Protein AF-A0A1D6IHP0-F1 (afdb_monomer)

Secondary structure (DSSP, 8-state):
-HHHHHHHHHHHHT-TTTTSTTTHHHHHHHHHHHHHHHHH-GGGS-HHHHHHHHHHHPPP-S-HHHHHHHHHHHHHHHHTT-HHHH-GGGTTHHHHHHHHHHHHHTTTSSS-HHHHHHHHHHHHHHHHHS-HHHHHHHHHTS-HHHHHHHHHHHT-

Solvent-accessible surface area (backbone atoms only — not comparable to full-atom values): 8558 Å² total; per-residue (Å²): 114,63,65,57,53,49,49,53,36,49,52,47,61,65,35,92,61,20,77,37,88,93,30,30,48,60,27,34,48,34,55,31,52,49,48,53,42,60,72,77,41,43,94,71,50,64,48,88,61,50,43,60,54,52,58,68,63,49,70,50,75,76,34,42,69,46,15,27,50,41,50,41,49,52,46,54,44,58,74,72,58,42,60,72,70,32,31,79,94,46,68,38,43,51,59,51,51,49,35,49,37,52,37,59,74,54,48,68,57,31,24,49,69,68,44,46,53,50,46,51,52,50,52,48,49,46,67,74,73,47,61,68,69,60,52,52,58,39,48,69,74,44,55,71,68,39,40,54,50,50,51,57,62,72,75,105

Organism: Zea mays (NCBI:txid4577)

Radius of gyration: 15.48 Å; Cα contacts (8 Å, |Δi|>4): 148; chains: 1; bounding box: 38×26×47 Å

pLDDT: mean 91.47, std 6.18, range [61.25, 98.38]

Mean predicted aligned error: 3.98 Å

InterPro domains:
  IPR011989 Armadillo-like helical [G3DSA:1.25.10.10] (1-155)
  IPR016024 Armadillo-type fold [SSF48371] (6-133)
  IPR040122 Importin beta family [PTHR10527] (4-128)

Sequence (156 aa):
MFSEALSKLNNVIRHPDARLPDNIMAYDNAVSALGKICQFHRDGIDAAQVVPAWLSCLPIKDDKVEAKVVHGQLCSMVERSDAEILGPHSQYLPKIVSIFAEVLCNGTELATDETRNRMVNVLRRFQQTLPPDFLASTFSNLQPQQQLLLQSILST

Foldseek 3Di:
DVVVLVVVLVCLLPPPCCCPPVNLLVNLVSLLVLLVCVPPVVVVDPLLPSLVVSLVSPDRADPLVSLQNSLLSLLVCVVVVPDSNCDVVNPCVLSNLQRLLVQVLVPPSRHHPVSNVSSLVSLLVCVVPPDPVVVVVSLVPHDPSSNVVSCVSNVD

Nearest PDB structures (foldseek):
  6xu2-assembly1_A  TM=8.572E-01  e=8.077E-07  Homo sapiens
  6xte-assembly1_A  TM=8.630E-01  e=3.591E-06  Homo sapiens
  9im6-assembly1_A  TM=8.425E-01  e=4.181E-05  Homo sapiens
  5ve8-assembly2_B  TM=6.716E-01  e=1.812E-01  Kluyveromyces lactis
  5ve8-assembly1_A  TM=6.263E-01  e=2.664E-01  Kluyveromyces lactis

Structure (mmCIF, N/CA/C/O backbone):
data_AF-A0A1D6IHP0-F1
#
_entry.id   AF-A0A1D6IHP0-F1
#
loop_
_atom_site.group_PDB
_atom_site.id
_atom_site.type_symbol
_atom_site.label_atom_id
_atom_site.label_alt_id
_atom_site.label_comp_id
_atom_site.label_asym_id
_atom_site.label_entity_id
_atom_site.label_seq_id
_atom_site.pdbx_PDB_ins_code
_atom_site.Cartn_x
_atom_site.Cartn_y
_atom_site.Cartn_z
_atom_site.occupancy
_atom_site.B_iso_or_equiv
_atom_site.auth_seq_id
_atom_site.auth_comp_id
_atom_site.auth_asym_id
_atom_site.auth_atom_id
_atom_site.pdbx_PDB_model_num
ATOM 1 N N . MET A 1 1 ? -4.702 -4.205 -25.718 1.00 61.25 1 MET A N 1
ATOM 2 C CA . MET A 1 1 ? -3.945 -3.023 -25.247 1.00 61.25 1 MET A CA 1
ATOM 3 C C . MET A 1 1 ? -3.679 -3.097 -23.737 1.00 61.25 1 MET A C 1
ATOM 5 O O . MET A 1 1 ? -2.516 -3.080 -23.368 1.00 61.25 1 MET A O 1
ATOM 9 N N . PHE A 1 2 ? -4.683 -3.302 -22.866 1.00 68.88 2 PHE A N 1
ATOM 10 C CA . PHE A 1 2 ? -4.453 -3.482 -21.412 1.00 68.88 2 PHE A CA 1
ATOM 11 C C . PHE A 1 2 ? -3.815 -4.823 -21.019 1.00 68.88 2 PHE A C 1
ATOM 13 O O . PHE A 1 2 ? -2.965 -4.861 -20.135 1.00 68.88 2 PHE A O 1
ATOM 20 N N . SER A 1 3 ? -4.160 -5.909 -21.715 1.00 73.88 3 SER A N 1
ATOM 21 C CA . SER A 1 3 ? -3.560 -7.235 -21.505 1.00 73.88 3 SER A CA 1
ATOM 22 C C . SER A 1 3 ? -2.042 -7.252 -21.725 1.00 73.88 3 SER A C 1
ATOM 24 O O . SER A 1 3 ? -1.315 -7.912 -20.988 1.00 73.88 3 SER A O 1
ATOM 26 N N . GLU A 1 4 ? -1.547 -6.487 -22.702 1.00 84.19 4 GLU A N 1
ATOM 27 C CA . GLU A 1 4 ? -0.114 -6.368 -22.978 1.00 84.19 4 GLU A CA 1
ATOM 28 C C . GLU A 1 4 ? 0.606 -5.560 -21.890 1.00 84.19 4 GLU A C 1
ATOM 30 O O . GLU A 1 4 ? 1.658 -5.980 -21.412 1.00 84.19 4 GLU A O 1
ATOM 35 N N . ALA A 1 5 ? 0.024 -4.437 -21.453 1.00 86.56 5 ALA A N 1
ATOM 36 C CA . ALA A 1 5 ? 0.569 -3.642 -20.354 1.00 86.56 5 ALA A CA 1
ATOM 37 C C . ALA A 1 5 ? 0.636 -4.458 -19.052 1.00 86.56 5 ALA A C 1
ATOM 39 O O . ALA A 1 5 ? 1.681 -4.497 -18.407 1.00 86.56 5 ALA A O 1
ATOM 40 N N . LEU A 1 6 ? -0.437 -5.182 -18.715 1.00 86.75 6 LEU A N 1
ATOM 41 C CA . LEU A 1 6 ? -0.463 -6.102 -17.577 1.00 86.75 6 LEU A CA 1
ATOM 42 C C . LEU A 1 6 ? 0.603 -7.190 -17.685 1.00 86.75 6 LEU A C 1
ATOM 44 O O . LEU A 1 6 ? 1.301 -7.453 -16.710 1.00 86.75 6 LEU A O 1
ATOM 48 N N . SER A 1 7 ? 0.751 -7.810 -18.858 1.00 89.31 7 SER A N 1
ATOM 49 C CA . SER A 1 7 ? 1.771 -8.836 -19.078 1.00 89.31 7 SER A CA 1
ATOM 50 C C . SER A 1 7 ? 3.178 -8.281 -18.849 1.00 89.31 7 SER A C 1
ATOM 52 O O . SER A 1 7 ? 3.962 -8.892 -18.124 1.00 89.31 7 SER A O 1
ATOM 54 N N . LYS A 1 8 ? 3.482 -7.092 -19.385 1.00 92.81 8 LYS A N 1
ATOM 55 C CA . LYS A 1 8 ? 4.784 -6.437 -19.194 1.00 92.81 8 LYS A CA 1
ATOM 56 C C . LYS A 1 8 ? 5.040 -6.077 -17.731 1.00 92.81 8 LYS A C 1
ATOM 58 O O . LYS A 1 8 ? 6.115 -6.381 -17.224 1.00 92.81 8 LYS A O 1
ATOM 63 N N . LEU A 1 9 ? 4.058 -5.497 -17.040 1.00 93.62 9 LEU A N 1
ATOM 64 C CA . LEU A 1 9 ? 4.175 -5.184 -15.612 1.00 93.62 9 LEU A CA 1
ATOM 65 C C . LEU A 1 9 ? 4.379 -6.450 -14.775 1.00 93.62 9 LEU A C 1
ATOM 67 O O . LEU A 1 9 ? 5.255 -6.490 -13.917 1.00 93.62 9 LEU A O 1
ATOM 71 N N . ASN A 1 10 ? 3.623 -7.510 -15.063 1.00 92.50 10 ASN A N 1
ATOM 72 C CA . ASN A 1 10 ? 3.751 -8.785 -14.367 1.00 92.50 10 ASN A CA 1
ATOM 73 C C . ASN A 1 10 ? 5.134 -9.420 -14.578 1.00 92.50 10 ASN A C 1
ATOM 75 O O . ASN A 1 10 ? 5.680 -9.995 -13.641 1.00 92.50 10 ASN A O 1
ATOM 79 N N . ASN A 1 11 ? 5.728 -9.277 -15.768 1.00 93.94 11 ASN A N 1
ATOM 80 C CA . ASN A 1 11 ? 7.090 -9.747 -16.030 1.00 93.94 11 ASN A CA 1
ATOM 81 C C . ASN A 1 11 ? 8.129 -9.001 -15.183 1.00 93.94 11 ASN A C 1
ATOM 83 O O . ASN A 1 11 ? 9.037 -9.639 -14.662 1.00 93.94 11 ASN A O 1
ATOM 87 N N . VAL A 1 12 ? 7.980 -7.682 -15.006 1.00 95.19 12 VAL A N 1
ATOM 88 C CA . VAL A 1 12 ? 8.868 -6.890 -14.134 1.00 95.19 12 VAL A CA 1
ATOM 89 C C . VAL A 1 12 ? 8.696 -7.305 -12.674 1.00 95.19 12 VAL A C 1
ATOM 91 O O . VAL A 1 12 ? 9.675 -7.611 -12.005 1.00 95.19 12 VAL A O 1
ATOM 94 N N . ILE A 1 13 ? 7.453 -7.384 -12.190 1.00 95.81 13 ILE A N 1
ATOM 95 C CA . ILE A 1 13 ? 7.139 -7.710 -10.788 1.00 95.81 13 ILE A CA 1
ATOM 96 C C . ILE A 1 13 ? 7.626 -9.114 -10.407 1.00 95.81 13 ILE A C 1
ATOM 98 O O . ILE A 1 13 ? 8.085 -9.327 -9.286 1.00 95.81 13 ILE A O 1
ATOM 102 N N . ARG A 1 14 ? 7.514 -10.079 -11.326 1.00 95.06 14 ARG A N 1
ATOM 103 C CA . ARG A 1 14 ? 7.892 -11.481 -11.099 1.00 95.06 14 ARG A CA 1
ATOM 104 C C . ARG A 1 14 ? 9.334 -11.801 -11.475 1.00 95.06 14 ARG A C 1
ATOM 106 O O . ARG A 1 14 ? 9.733 -12.956 -11.332 1.00 95.06 14 ARG A O 1
ATOM 113 N N . HIS A 1 15 ? 10.098 -10.831 -11.977 1.00 96.12 15 HIS A N 1
ATOM 114 C CA . HIS A 1 15 ? 11.493 -11.073 -12.317 1.00 96.12 15 HIS A CA 1
ATOM 115 C C . HIS A 1 15 ? 12.250 -11.516 -11.049 1.00 96.12 15 HIS A C 1
ATOM 117 O O . HIS A 1 15 ? 12.072 -10.891 -10.001 1.00 96.12 15 HIS A O 1
ATOM 123 N N . PRO A 1 16 ? 13.083 -12.574 -11.098 1.00 95.25 16 PRO A N 1
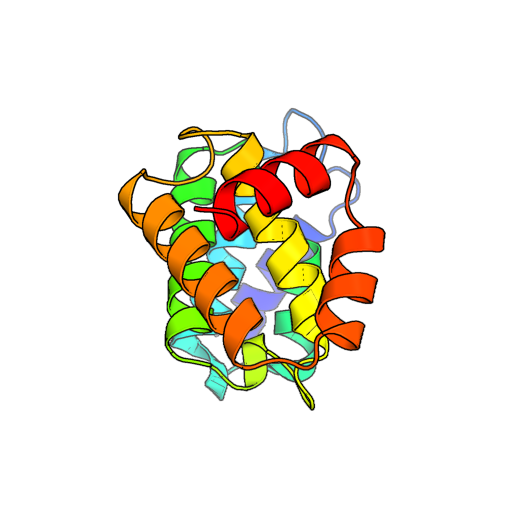ATOM 124 C CA . PRO A 1 16 ? 13.783 -13.080 -9.911 1.00 95.25 16 PRO A CA 1
ATOM 125 C C . PRO A 1 16 ? 14.625 -11.994 -9.229 1.00 95.25 16 PRO A C 1
ATOM 127 O O . PRO A 1 16 ? 14.664 -11.907 -8.004 1.00 95.25 16 PRO A O 1
ATOM 130 N N . ASP A 1 17 ? 15.200 -11.104 -10.036 1.00 96.81 17 ASP A N 1
ATOM 131 C CA . ASP A 1 17 ? 16.048 -10.008 -9.570 1.00 96.81 17 ASP A CA 1
ATOM 132 C C . ASP A 1 17 ? 15.284 -8.706 -9.294 1.00 96.81 17 ASP A C 1
ATOM 134 O O . ASP A 1 17 ? 15.909 -7.680 -9.031 1.00 96.81 17 ASP A O 1
ATOM 138 N N . ALA A 1 18 ? 13.946 -8.701 -9.368 1.00 95.19 18 ALA A N 1
ATOM 139 C CA . ALA A 1 18 ? 13.147 -7.475 -9.261 1.00 95.19 18 ALA A CA 1
ATOM 140 C C . ALA A 1 18 ? 13.367 -6.733 -7.935 1.00 95.19 18 ALA A C 1
ATOM 142 O O . ALA A 1 18 ? 13.247 -5.515 -7.874 1.00 95.19 18 ALA A O 1
ATOM 143 N N . ARG A 1 19 ? 13.706 -7.475 -6.875 1.00 93.25 19 ARG A N 1
ATOM 144 C CA . ARG A 1 19 ? 13.930 -6.937 -5.529 1.00 93.25 19 ARG A CA 1
ATOM 145 C C . ARG A 1 19 ? 15.403 -6.693 -5.189 1.00 93.25 19 ARG A C 1
ATOM 147 O O . ARG A 1 19 ? 15.710 -6.414 -4.034 1.00 93.25 19 ARG A O 1
ATOM 154 N N . LEU A 1 20 ? 16.316 -6.822 -6.156 1.00 96.06 20 LEU A N 1
ATOM 155 C CA . LEU A 1 20 ? 17.708 -6.412 -5.955 1.00 96.06 20 LEU A CA 1
ATOM 156 C C . LEU A 1 20 ? 17.805 -4.879 -5.869 1.00 96.06 20 LEU A C 1
ATOM 158 O O . LEU A 1 20 ? 16.988 -4.200 -6.494 1.00 96.06 20 LEU A O 1
ATOM 162 N N . PRO A 1 21 ? 18.805 -4.322 -5.157 1.00 94.50 21 PRO A N 1
ATOM 163 C CA . PRO A 1 21 ? 18.946 -2.874 -4.969 1.00 94.50 21 PRO A CA 1
ATOM 164 C C . PRO A 1 21 ? 18.913 -2.058 -6.268 1.00 94.50 21 PRO A C 1
ATOM 166 O O . PRO A 1 21 ? 18.324 -0.984 -6.298 1.00 94.50 21 PRO A O 1
ATOM 169 N N . ASP A 1 22 ? 19.470 -2.595 -7.354 1.00 94.81 22 ASP A N 1
ATOM 170 C CA . ASP A 1 22 ? 19.508 -1.911 -8.653 1.00 94.81 22 ASP A CA 1
ATOM 171 C C . ASP A 1 22 ? 18.142 -1.893 -9.370 1.00 94.81 22 ASP A C 1
ATOM 173 O O . ASP A 1 22 ? 17.897 -1.047 -10.228 1.00 94.81 22 ASP A O 1
ATOM 177 N N . ASN A 1 23 ? 17.234 -2.809 -9.013 1.00 95.62 23 ASN A N 1
ATOM 178 C CA . ASN A 1 23 ? 15.951 -3.022 -9.693 1.00 95.62 23 ASN A CA 1
ATOM 179 C C . ASN A 1 23 ? 14.734 -2.638 -8.840 1.00 95.62 23 ASN A C 1
ATOM 181 O O . ASN A 1 23 ? 13.633 -2.510 -9.379 1.00 95.62 23 ASN A O 1
ATOM 185 N N . ILE A 1 24 ? 14.911 -2.448 -7.530 1.00 96.62 24 ILE A N 1
ATOM 186 C CA . ILE A 1 24 ? 13.803 -2.289 -6.580 1.00 96.62 24 ILE A CA 1
ATOM 187 C C . ILE A 1 24 ? 12.917 -1.078 -6.899 1.00 96.62 24 ILE A C 1
ATOM 189 O O . ILE A 1 24 ? 11.698 -1.167 -6.796 1.00 96.62 24 ILE A O 1
ATOM 193 N N . MET A 1 25 ? 13.493 0.016 -7.408 1.00 95.62 25 MET A N 1
ATOM 194 C CA . MET A 1 25 ? 12.710 1.172 -7.863 1.00 95.62 25 MET A CA 1
ATOM 195 C C . MET A 1 25 ? 11.837 0.835 -9.080 1.00 95.62 25 MET A C 1
ATOM 197 O O . MET A 1 25 ? 10.688 1.257 -9.167 1.00 95.62 25 MET A O 1
ATOM 201 N N . ALA A 1 26 ? 12.348 0.038 -10.024 1.00 96.31 26 ALA A N 1
ATOM 202 C CA . ALA A 1 26 ? 11.562 -0.399 -11.177 1.00 96.31 26 ALA A CA 1
ATOM 203 C C . ALA A 1 26 ? 10.430 -1.350 -10.757 1.00 96.31 26 ALA A C 1
ATOM 205 O O . ALA A 1 26 ? 9.325 -1.267 -11.300 1.00 96.31 26 ALA A O 1
ATOM 206 N N . TYR A 1 27 ? 10.686 -2.216 -9.772 1.00 97.75 27 TYR A N 1
ATOM 207 C CA . TYR A 1 27 ? 9.658 -3.042 -9.144 1.00 97.75 27 TYR A CA 1
ATOM 208 C C . TYR A 1 27 ? 8.568 -2.175 -8.496 1.00 97.75 27 TYR A C 1
ATOM 210 O O . TYR A 1 27 ? 7.391 -2.356 -8.810 1.00 97.75 27 TYR A O 1
ATOM 218 N N . ASP A 1 28 ? 8.944 -1.195 -7.675 1.00 97.88 28 ASP A N 1
ATOM 219 C CA . ASP A 1 28 ? 8.011 -0.287 -7.001 1.00 97.88 28 ASP A CA 1
ATOM 220 C C . ASP A 1 28 ? 7.137 0.480 -8.006 1.00 97.88 28 ASP A C 1
ATOM 222 O O . ASP A 1 28 ? 5.906 0.516 -7.885 1.00 97.88 28 ASP A O 1
ATOM 226 N N . ASN A 1 29 ? 7.750 0.995 -9.073 1.00 96.75 29 ASN A N 1
ATOM 227 C CA . ASN A 1 29 ? 7.045 1.703 -10.140 1.00 96.75 29 ASN A CA 1
ATOM 228 C C . ASN A 1 29 ? 6.074 0.780 -10.885 1.00 96.75 29 ASN A C 1
ATOM 230 O O . ASN A 1 29 ? 4.953 1.186 -11.207 1.00 96.75 29 ASN A O 1
ATOM 234 N N . ALA A 1 30 ? 6.461 -0.477 -11.125 1.00 97.06 30 ALA A N 1
ATOM 235 C CA . ALA A 1 30 ? 5.589 -1.462 -11.753 1.00 97.06 30 ALA A CA 1
ATOM 236 C C . ALA A 1 30 ? 4.391 -1.828 -10.859 1.00 97.06 30 ALA A C 1
ATOM 238 O O . ALA A 1 30 ? 3.266 -1.927 -11.353 1.00 97.06 30 ALA A O 1
ATOM 239 N N . VAL A 1 31 ? 4.600 -1.972 -9.546 1.00 97.69 31 VAL A N 1
ATOM 240 C CA . VAL A 1 31 ? 3.527 -2.223 -8.568 1.00 97.69 31 VAL A CA 1
ATOM 241 C C . VAL A 1 31 ? 2.567 -1.034 -8.485 1.00 97.69 31 VAL A C 1
ATOM 243 O O . VAL A 1 31 ? 1.349 -1.226 -8.462 1.00 97.69 31 VAL A O 1
ATOM 246 N N . SER A 1 32 ? 3.081 0.198 -8.501 1.00 97.38 32 SER A N 1
ATOM 247 C CA . SER A 1 32 ? 2.244 1.401 -8.544 1.00 97.38 32 SER A CA 1
ATOM 248 C C . SER A 1 32 ? 1.443 1.504 -9.849 1.00 97.38 32 SER A C 1
ATOM 250 O O . SER A 1 32 ? 0.240 1.775 -9.832 1.00 97.38 32 SER A O 1
ATOM 252 N N . ALA A 1 33 ? 2.064 1.222 -10.999 1.00 95.75 33 ALA A N 1
ATOM 253 C CA . ALA A 1 33 ? 1.371 1.174 -12.286 1.00 95.75 33 ALA A CA 1
ATOM 254 C C . ALA A 1 33 ? 0.268 0.102 -12.313 1.00 95.75 33 ALA A C 1
ATOM 256 O O . ALA A 1 33 ? -0.826 0.359 -12.822 1.00 95.75 33 ALA A O 1
ATOM 257 N N . LEU A 1 34 ? 0.515 -1.066 -11.712 1.00 95.06 34 LEU A N 1
ATOM 258 C CA . LEU A 1 34 ? -0.498 -2.108 -11.562 1.00 95.06 34 LEU A CA 1
ATOM 259 C C . LEU A 1 34 ? -1.686 -1.619 -10.723 1.00 95.06 34 LEU A C 1
ATOM 261 O O . LEU A 1 34 ? -2.831 -1.831 -11.115 1.00 95.06 34 LEU A O 1
ATOM 265 N N . GLY A 1 35 ? -1.429 -0.887 -9.635 1.00 94.31 35 GLY A N 1
ATOM 266 C CA . GLY A 1 35 ? -2.474 -0.252 -8.828 1.00 94.31 35 GLY A CA 1
ATOM 267 C C . GLY A 1 35 ? -3.337 0.713 -9.642 1.00 94.31 35 GLY A C 1
ATOM 268 O O . GLY A 1 35 ? -4.567 0.649 -9.594 1.00 94.31 35 GLY A O 1
ATOM 269 N N . LYS A 1 36 ? -2.723 1.575 -10.464 1.00 94.06 36 LYS A N 1
ATOM 270 C CA . LYS A 1 36 ? -3.430 2.491 -11.386 1.00 94.06 36 LYS A CA 1
ATOM 271 C C . LYS A 1 36 ? -4.366 1.725 -12.334 1.00 94.06 36 LYS A C 1
ATOM 273 O O . LYS A 1 36 ? -5.512 2.136 -12.517 1.00 94.06 36 LYS A O 1
ATOM 278 N N . ILE A 1 37 ? -3.936 0.576 -12.862 1.00 91.56 37 ILE A N 1
ATOM 279 C CA . ILE A 1 37 ? -4.792 -0.296 -13.685 1.00 91.56 37 ILE A CA 1
ATOM 280 C C . ILE A 1 37 ? -5.949 -0.878 -12.860 1.00 91.56 37 ILE A C 1
ATOM 282 O O . ILE A 1 37 ? -7.093 -0.797 -13.307 1.00 91.56 37 ILE A O 1
ATOM 286 N N . CYS A 1 38 ? -5.684 -1.393 -11.652 1.00 90.12 38 CYS A N 1
ATOM 287 C CA . CYS A 1 38 ? -6.721 -1.910 -10.749 1.00 90.12 38 CYS A CA 1
ATOM 288 C C . CYS A 1 38 ? -7.813 -0.872 -10.452 1.00 90.12 38 CYS A C 1
ATOM 290 O O . CYS A 1 38 ? -8.986 -1.224 -10.375 1.00 90.12 38 CYS A O 1
ATOM 292 N N . GLN A 1 39 ? -7.449 0.405 -10.300 1.00 89.88 39 GLN A N 1
ATOM 293 C CA . GLN A 1 39 ? -8.413 1.465 -10.005 1.00 89.88 39 GLN A CA 1
ATOM 294 C C . GLN A 1 39 ? -9.197 1.939 -11.231 1.00 89.88 39 GLN A C 1
ATOM 296 O O . GLN A 1 39 ? -10.414 2.091 -11.147 1.00 89.88 39 GLN A O 1
ATOM 301 N N . PHE A 1 40 ? -8.519 2.239 -12.341 1.00 88.75 40 PHE A N 1
ATOM 302 C CA . PHE A 1 40 ? -9.137 2.961 -13.462 1.00 88.75 40 PHE A CA 1
ATOM 303 C C . PHE A 1 40 ? -9.591 2.058 -14.612 1.00 88.75 40 PHE A C 1
ATOM 305 O O . PHE A 1 40 ? -10.388 2.485 -15.443 1.00 88.75 40 PHE A O 1
ATOM 312 N N . HIS A 1 41 ? -9.114 0.814 -14.665 1.00 85.75 41 HIS A N 1
ATOM 313 C CA . HIS A 1 41 ? -9.363 -0.108 -15.776 1.00 85.75 41 HIS A CA 1
ATOM 314 C C . HIS A 1 41 ? -9.855 -1.481 -15.306 1.00 85.75 41 HIS A C 1
ATOM 316 O O . HIS A 1 41 ? -9.603 -2.490 -15.963 1.00 85.75 41 HIS A O 1
ATOM 322 N N . ARG A 1 42 ? -10.588 -1.515 -14.187 1.00 78.06 42 ARG A N 1
ATOM 323 C CA . ARG A 1 42 ? -11.120 -2.742 -13.574 1.00 78.06 42 ARG A CA 1
ATOM 324 C C . ARG A 1 42 ? -11.935 -3.619 -14.533 1.00 78.06 42 ARG A C 1
ATOM 326 O O . ARG A 1 42 ? -11.773 -4.830 -14.516 1.00 78.06 42 ARG A O 1
ATOM 333 N N . ASP A 1 43 ? -12.724 -3.017 -15.426 1.00 82.56 43 ASP A N 1
ATOM 334 C CA . ASP A 1 43 ? -13.570 -3.753 -16.382 1.00 82.56 43 ASP A CA 1
ATOM 335 C C . ASP A 1 43 ? -12.748 -4.451 -17.484 1.00 82.56 43 ASP A C 1
ATOM 337 O O . ASP A 1 43 ? -13.251 -5.308 -18.208 1.00 82.56 43 ASP A O 1
ATOM 341 N N . GLY A 1 44 ? -11.473 -4.075 -17.634 1.00 82.50 44 GLY A N 1
ATOM 342 C CA . 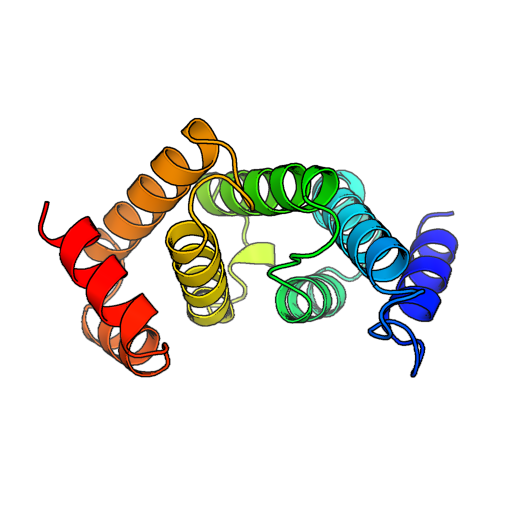GLY A 1 44 ? -10.553 -4.627 -18.626 1.00 82.50 44 GLY A CA 1
ATOM 343 C C . GLY A 1 44 ? -9.627 -5.721 -18.095 1.00 82.50 44 GLY A C 1
ATOM 344 O O . GLY A 1 44 ? -8.739 -6.149 -18.839 1.00 82.50 44 GLY A O 1
ATOM 345 N N . ILE A 1 45 ? -9.774 -6.137 -16.830 1.00 85.75 45 ILE A N 1
ATOM 346 C CA . ILE A 1 45 ? -8.869 -7.078 -16.153 1.00 85.75 45 ILE A CA 1
ATOM 347 C C . ILE A 1 45 ? -9.648 -8.123 -15.342 1.00 85.75 45 ILE A C 1
ATOM 349 O O . ILE A 1 45 ? -10.760 -7.869 -14.890 1.00 85.75 45 ILE A O 1
ATOM 353 N N . ASP A 1 46 ? -9.042 -9.286 -15.088 1.00 89.06 46 ASP A N 1
ATOM 354 C CA . ASP A 1 46 ? -9.564 -10.235 -14.096 1.00 89.06 46 ASP A CA 1
ATOM 355 C C . ASP A 1 46 ? -9.214 -9.738 -12.683 1.00 89.06 46 ASP A C 1
ATOM 357 O O . ASP A 1 46 ? -8.177 -10.088 -12.109 1.00 89.06 46 ASP A O 1
ATOM 361 N N . ALA A 1 47 ? -10.060 -8.864 -12.135 1.00 86.00 47 ALA A N 1
ATOM 362 C CA . ALA A 1 47 ? -9.840 -8.248 -10.828 1.00 86.00 47 ALA A CA 1
ATOM 363 C C . ALA A 1 47 ? -9.681 -9.290 -9.705 1.00 86.00 47 ALA A C 1
ATOM 365 O O . ALA A 1 47 ? -8.891 -9.073 -8.785 1.00 86.00 47 ALA A O 1
ATOM 366 N N . ALA A 1 48 ? -10.353 -10.443 -9.809 1.00 86.38 48 ALA A N 1
ATOM 367 C CA . ALA A 1 48 ? -10.276 -11.510 -8.815 1.00 86.38 48 ALA A CA 1
ATOM 368 C C . ALA A 1 48 ? -8.874 -12.134 -8.721 1.00 86.38 48 ALA A C 1
ATOM 370 O O . ALA A 1 48 ? -8.502 -12.620 -7.654 1.00 86.38 48 ALA A O 1
ATOM 371 N N . GLN A 1 49 ? -8.082 -12.081 -9.797 1.00 88.50 49 GLN A N 1
ATOM 372 C CA . GLN A 1 49 ? -6.683 -12.521 -9.802 1.00 88.50 49 GLN A CA 1
ATOM 373 C C . GLN A 1 49 ? -5.697 -11.372 -9.587 1.00 88.50 49 GLN A C 1
ATOM 375 O O . GLN A 1 49 ? -4.705 -11.521 -8.872 1.00 88.50 49 GLN A O 1
ATOM 380 N N . VAL A 1 50 ? -5.947 -10.221 -10.214 1.00 91.12 50 VAL A N 1
ATOM 381 C CA . VAL A 1 50 ? -4.975 -9.123 -10.245 1.00 91.12 50 VAL A CA 1
ATOM 382 C C . VAL A 1 50 ? -4.917 -8.378 -8.912 1.00 91.12 50 VAL A C 1
ATOM 384 O O . VAL A 1 50 ? -3.823 -8.072 -8.440 1.00 91.12 50 VAL A O 1
ATOM 387 N N . VAL A 1 51 ? -6.059 -8.127 -8.267 1.00 92.44 51 VAL A N 1
ATOM 388 C CA . VAL A 1 51 ? -6.107 -7.422 -6.977 1.00 92.44 51 VAL A CA 1
ATOM 389 C C . VAL A 1 51 ? -5.337 -8.153 -5.873 1.00 92.44 51 VAL A C 1
ATOM 391 O O . VAL A 1 51 ? -4.478 -7.515 -5.262 1.00 92.44 51 VAL A O 1
ATOM 394 N N . PRO A 1 52 ? -5.562 -9.455 -5.594 1.00 93.38 52 PRO A N 1
ATOM 395 C CA . PRO A 1 52 ? -4.800 -10.135 -4.549 1.00 93.38 52 PRO A CA 1
ATOM 396 C C . PRO A 1 52 ? -3.302 -10.190 -4.864 1.00 93.38 52 PRO A C 1
ATOM 398 O O . PRO A 1 52 ? -2.485 -10.033 -3.956 1.00 93.38 52 PRO A O 1
ATOM 401 N N . ALA A 1 53 ? -2.927 -10.345 -6.140 1.00 93.94 53 ALA A N 1
ATOM 402 C CA . ALA A 1 53 ? -1.528 -10.290 -6.554 1.00 93.94 53 ALA A CA 1
ATOM 403 C C . ALA A 1 53 ? -0.914 -8.911 -6.266 1.00 93.94 53 ALA A C 1
ATOM 405 O O . ALA A 1 53 ? 0.146 -8.830 -5.650 1.00 93.94 53 ALA A O 1
ATOM 406 N N . TRP A 1 54 ? -1.605 -7.828 -6.622 1.00 96.50 54 TRP A N 1
ATOM 407 C CA . TRP A 1 54 ? -1.167 -6.464 -6.328 1.00 96.50 54 TRP A CA 1
ATOM 408 C C . TRP A 1 54 ? -1.070 -6.187 -4.819 1.00 96.50 54 TRP A C 1
ATOM 410 O O . TRP A 1 54 ? -0.042 -5.699 -4.356 1.00 96.50 54 TRP A O 1
ATOM 420 N N . LEU A 1 55 ? -2.076 -6.574 -4.025 1.00 96.88 55 LEU A N 1
ATOM 421 C CA . LEU A 1 55 ? -2.045 -6.432 -2.562 1.00 96.88 55 LEU A CA 1
ATOM 422 C C . LEU A 1 55 ? -0.880 -7.207 -1.929 1.00 96.88 55 LEU A C 1
ATOM 424 O O . LEU A 1 55 ? -0.312 -6.760 -0.933 1.00 96.88 55 LEU A O 1
ATOM 428 N N . SER A 1 56 ? -0.493 -8.352 -2.500 1.00 95.69 56 SER A N 1
ATOM 429 C CA . SER A 1 56 ? 0.655 -9.133 -2.019 1.00 95.69 56 SER A CA 1
ATOM 430 C C . SER A 1 56 ? 2.000 -8.420 -2.215 1.00 95.69 56 SER A C 1
ATOM 432 O O . SER A 1 56 ? 2.939 -8.672 -1.458 1.00 95.69 56 SER A O 1
ATOM 434 N N . CYS A 1 57 ? 2.080 -7.495 -3.177 1.00 96.81 57 CYS A N 1
ATOM 435 C CA . CYS A 1 57 ? 3.266 -6.687 -3.447 1.00 96.81 57 CYS A CA 1
ATOM 436 C C . CYS A 1 57 ? 3.422 -5.493 -2.496 1.00 96.81 57 CYS A C 1
ATOM 438 O O . CYS A 1 57 ? 4.505 -4.915 -2.457 1.00 96.81 57 CYS A O 1
ATOM 440 N N . LEU A 1 58 ? 2.369 -5.125 -1.757 1.00 97.38 58 LEU A N 1
ATOM 441 C CA . LEU A 1 58 ? 2.344 -3.962 -0.873 1.00 97.38 58 LEU A CA 1
ATOM 442 C C . LEU A 1 58 ? 2.712 -4.308 0.588 1.00 97.38 58 LEU A C 1
ATOM 444 O O . LEU A 1 58 ? 2.436 -5.430 1.051 1.00 97.38 58 LEU A O 1
ATOM 448 N N . PRO A 1 59 ? 3.243 -3.325 1.345 1.00 97.12 59 PRO A N 1
ATOM 449 C CA . PRO A 1 59 ? 3.615 -1.972 0.898 1.00 97.12 59 PRO A CA 1
ATOM 450 C C . PRO A 1 59 ? 4.924 -1.946 0.097 1.00 97.12 59 PRO A C 1
ATOM 452 O O . PRO A 1 59 ? 5.830 -2.735 0.359 1.00 97.12 59 PRO A O 1
ATOM 455 N N . ILE A 1 60 ? 5.035 -0.997 -0.835 1.00 97.00 60 ILE A N 1
ATOM 456 C CA . ILE A 1 60 ? 6.316 -0.651 -1.474 1.00 97.00 60 ILE A CA 1
ATOM 457 C C . ILE A 1 60 ? 7.047 0.410 -0.652 1.00 97.00 60 ILE A C 1
ATOM 459 O O . ILE A 1 60 ? 6.409 1.147 0.107 1.00 97.00 60 ILE A O 1
ATOM 463 N N . LYS A 1 61 ? 8.378 0.471 -0.739 1.00 95.50 61 LYS A N 1
ATOM 464 C CA . LYS A 1 61 ? 9.167 1.238 0.237 1.00 95.50 61 LYS A CA 1
ATOM 465 C C . LYS A 1 61 ? 10.326 2.026 -0.331 1.00 95.50 61 LYS A C 1
ATOM 467 O O . LYS A 1 61 ? 10.768 2.943 0.359 1.00 95.50 61 LYS A O 1
ATOM 472 N N . ASP A 1 62 ? 10.834 1.690 -1.499 1.00 95.44 62 ASP A N 1
ATOM 473 C CA . ASP A 1 62 ? 12.116 2.188 -1.977 1.00 95.44 62 ASP A CA 1
ATOM 474 C C . ASP A 1 62 ? 11.915 3.429 -2.850 1.00 95.44 62 ASP A C 1
ATOM 476 O O . ASP A 1 62 ? 12.530 4.465 -2.589 1.00 95.44 62 ASP A O 1
ATOM 480 N N . ASP A 1 63 ? 10.957 3.398 -3.782 1.00 96.19 63 ASP A N 1
ATOM 481 C CA . ASP A 1 63 ? 10.496 4.612 -4.460 1.00 96.19 63 ASP A CA 1
ATOM 482 C C . ASP A 1 63 ? 9.454 5.340 -3.594 1.00 96.19 63 ASP A C 1
ATOM 484 O O . ASP A 1 63 ? 8.257 5.047 -3.609 1.00 96.19 63 ASP A O 1
ATOM 488 N N . LYS A 1 64 ? 9.912 6.322 -2.808 1.00 95.62 64 LYS A N 1
ATOM 489 C CA . LYS A 1 64 ? 9.053 7.104 -1.897 1.00 95.62 64 LYS A CA 1
ATOM 490 C C . LYS A 1 64 ? 7.969 7.904 -2.620 1.00 95.62 64 LYS A C 1
ATOM 492 O O . LYS A 1 64 ? 6.934 8.206 -2.019 1.00 95.62 64 LYS A O 1
ATOM 497 N N . VAL A 1 65 ? 8.200 8.287 -3.877 1.00 96.06 65 VAL A N 1
ATOM 498 C CA . VAL A 1 65 ? 7.218 9.037 -4.666 1.00 96.06 65 VAL A CA 1
ATOM 499 C C . VAL A 1 65 ? 6.080 8.100 -5.043 1.00 96.06 65 VAL A C 1
ATOM 501 O O . VAL A 1 65 ? 4.920 8.399 -4.746 1.00 96.06 65 VAL A O 1
ATOM 504 N N . GLU A 1 66 ? 6.401 6.935 -5.604 1.00 97.00 66 GLU A N 1
ATOM 505 C CA . GLU A 1 66 ? 5.382 5.949 -5.963 1.00 97.00 66 GLU A CA 1
ATOM 506 C C . GLU A 1 66 ? 4.729 5.304 -4.734 1.00 97.00 66 GLU A C 1
ATOM 508 O O . GLU A 1 66 ? 3.525 5.042 -4.7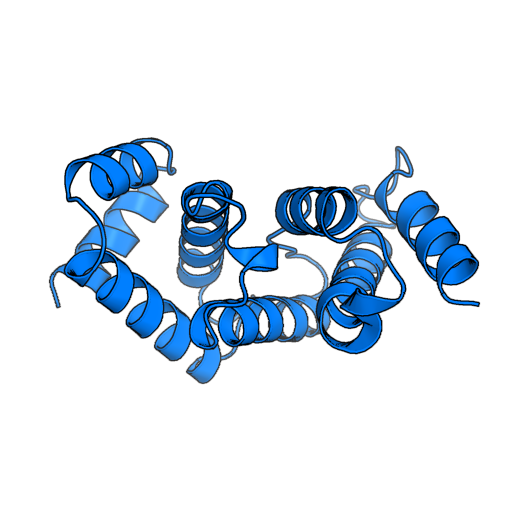62 1.00 97.00 66 GLU A O 1
ATOM 513 N N . ALA A 1 67 ? 5.451 5.149 -3.618 1.00 97.25 67 ALA A N 1
ATOM 514 C CA . ALA A 1 67 ? 4.883 4.694 -2.349 1.00 97.25 67 ALA A CA 1
ATOM 515 C C . ALA A 1 67 ? 3.738 5.607 -1.889 1.00 97.25 67 ALA A C 1
ATOM 517 O O . ALA A 1 67 ? 2.631 5.136 -1.616 1.00 97.25 67 ALA A O 1
ATOM 518 N N . LYS A 1 68 ? 3.957 6.928 -1.873 1.00 97.44 68 LYS A N 1
ATOM 519 C CA . LYS A 1 68 ? 2.915 7.896 -1.490 1.00 97.44 68 LYS A CA 1
ATOM 520 C C . LYS A 1 68 ? 1.693 7.806 -2.402 1.00 97.44 68 LYS A C 1
ATOM 522 O O . LYS A 1 68 ? 0.564 7.859 -1.911 1.00 97.44 68 LYS A O 1
ATOM 527 N N . VAL A 1 69 ? 1.912 7.634 -3.706 1.00 97.25 69 VAL A N 1
ATOM 528 C CA . VAL A 1 69 ? 0.839 7.495 -4.700 1.00 97.25 69 VAL A CA 1
ATOM 529 C C . VAL A 1 69 ? 0.035 6.216 -4.468 1.00 97.25 69 VAL A C 1
ATOM 531 O O . VAL A 1 69 ? -1.185 6.285 -4.311 1.00 97.25 69 VAL A O 1
ATOM 534 N N . VAL A 1 70 ? 0.690 5.055 -4.406 1.00 98.06 70 VAL A N 1
ATOM 535 C CA . VAL A 1 70 ? 0.001 3.758 -4.347 1.00 98.06 70 VAL A CA 1
ATOM 536 C C . VAL A 1 70 ? -0.703 3.532 -3.007 1.00 98.06 70 VAL A C 1
ATOM 538 O O . VAL A 1 70 ? -1.801 2.979 -2.966 1.00 98.06 70 VAL A O 1
ATOM 541 N N . HIS A 1 71 ? -0.133 4.010 -1.897 1.00 98.38 71 HIS A N 1
ATOM 542 C CA . HIS A 1 71 ? -0.771 3.903 -0.585 1.00 98.38 71 HIS A CA 1
ATOM 543 C C . HIS A 1 71 ? -1.961 4.860 -0.445 1.00 98.38 71 HIS A C 1
ATOM 545 O O . HIS A 1 71 ? -2.994 4.475 0.109 1.00 98.38 71 HIS A O 1
ATOM 551 N N . GLY A 1 72 ? -1.862 6.077 -0.996 1.00 97.81 72 GLY A N 1
ATOM 552 C CA . GLY A 1 72 ? -2.996 7.001 -1.099 1.00 97.81 72 GLY A CA 1
ATOM 553 C C . GLY A 1 72 ? -4.114 6.448 -1.983 1.00 97.81 72 GLY A C 1
ATOM 554 O O . GLY A 1 72 ? -5.300 6.551 -1.648 1.00 97.81 72 GLY A O 1
ATOM 555 N N . GLN A 1 73 ? -3.743 5.788 -3.078 1.00 97.31 73 GLN A N 1
ATOM 556 C CA . GLN A 1 73 ? -4.667 5.074 -3.946 1.00 97.31 73 GLN A CA 1
ATOM 557 C C . GLN A 1 73 ? -5.385 3.943 -3.199 1.00 97.31 73 GLN A C 1
ATOM 559 O O . GLN A 1 73 ? -6.616 3.940 -3.173 1.00 97.31 73 GLN A O 1
ATOM 564 N N . LEU A 1 74 ? -4.650 3.033 -2.547 1.00 98.06 74 LEU A N 1
ATOM 565 C CA . LEU A 1 74 ? -5.238 1.945 -1.759 1.00 98.06 74 LEU A CA 1
ATOM 566 C C . LEU A 1 74 ? -6.203 2.493 -0.700 1.00 98.06 74 LEU A C 1
ATOM 568 O O . LEU A 1 74 ? -7.333 2.023 -0.598 1.00 98.06 74 LEU A O 1
ATOM 572 N N . CYS A 1 75 ? -5.790 3.527 0.039 1.00 97.81 75 CYS A N 1
ATOM 573 C CA . CYS A 1 75 ? -6.638 4.188 1.029 1.00 97.81 75 CYS A CA 1
ATOM 574 C C . CYS A 1 75 ? -7.960 4.676 0.417 1.00 97.81 75 CYS A C 1
ATOM 576 O O . CYS A 1 75 ? -9.032 4.356 0.927 1.00 97.81 75 CYS A O 1
ATOM 578 N N . SER A 1 76 ? -7.894 5.337 -0.741 1.00 97.00 76 SER A N 1
ATOM 579 C CA . SER A 1 76 ? -9.075 5.824 -1.463 1.00 97.00 76 SER A CA 1
ATOM 580 C C . SER A 1 76 ? -10.020 4.698 -1.896 1.00 97.00 76 SER A C 1
ATOM 582 O O . SER A 1 76 ? -11.237 4.856 -1.825 1.00 97.00 76 SER A O 1
ATOM 584 N N . MET A 1 77 ? -9.487 3.563 -2.360 1.00 95.44 77 MET A N 1
ATOM 585 C CA . MET A 1 77 ? -10.307 2.414 -2.771 1.00 95.44 77 MET A CA 1
ATOM 586 C C . MET A 1 77 ? -11.008 1.757 -1.573 1.00 95.44 77 MET A C 1
ATOM 588 O O . MET A 1 77 ? -12.175 1.378 -1.655 1.00 95.44 77 MET A O 1
ATOM 592 N N . VAL A 1 78 ? -10.325 1.681 -0.429 1.00 95.94 78 VAL A N 1
ATOM 593 C CA . VAL A 1 78 ? -10.885 1.130 0.813 1.00 95.94 78 VAL A CA 1
ATOM 594 C C . VAL A 1 78 ? -11.937 2.063 1.425 1.00 95.94 78 VAL A C 1
ATOM 596 O O . VAL A 1 78 ? -12.955 1.604 1.944 1.00 95.94 78 VAL A O 1
ATOM 599 N N . GLU A 1 79 ? -11.745 3.380 1.353 1.00 95.38 79 GLU A N 1
ATOM 600 C CA . GLU A 1 79 ? -12.738 4.358 1.817 1.00 95.38 79 GLU A CA 1
ATOM 601 C C . GLU A 1 79 ? -14.064 4.224 1.067 1.00 95.38 79 GLU A C 1
ATOM 603 O O . GLU A 1 79 ? -15.115 4.160 1.715 1.00 95.38 79 GLU A O 1
ATOM 608 N N . ARG A 1 80 ? -13.999 4.093 -0.266 1.00 93.69 80 ARG A N 1
ATOM 609 C CA . ARG A 1 80 ? -15.155 3.837 -1.143 1.00 93.69 80 ARG A CA 1
ATOM 610 C C . ARG A 1 80 ? -15.790 2.462 -0.952 1.00 93.69 80 ARG A C 1
ATOM 612 O O . ARG A 1 80 ? -16.893 2.244 -1.437 1.00 93.69 80 ARG A O 1
ATOM 619 N N . SER A 1 81 ? -15.134 1.572 -0.207 1.00 90.50 81 SER A N 1
ATOM 620 C CA . SER A 1 81 ? -15.567 0.187 -0.001 1.00 90.50 81 SER A CA 1
ATOM 621 C C . SER A 1 81 ? -15.676 -0.592 -1.317 1.00 90.50 81 SER A C 1
ATOM 623 O O . SER A 1 81 ? -16.631 -1.339 -1.518 1.00 90.50 81 SER A O 1
ATOM 625 N N . ASP A 1 82 ? -14.698 -0.411 -2.214 1.00 87.88 82 ASP A N 1
ATOM 626 C CA . ASP A 1 82 ? -14.626 -1.142 -3.483 1.00 87.88 82 ASP A CA 1
ATOM 627 C C . ASP A 1 82 ? -14.616 -2.664 -3.207 1.00 87.88 82 ASP A C 1
ATOM 629 O O . ASP A 1 82 ? -13.714 -3.185 -2.538 1.00 87.88 82 ASP A O 1
ATOM 633 N N . ALA A 1 83 ? -15.631 -3.382 -3.703 1.00 86.94 83 ALA A N 1
ATOM 634 C CA . ALA A 1 83 ? -15.875 -4.788 -3.367 1.00 86.94 83 ALA A CA 1
ATOM 635 C C . ALA A 1 83 ? -14.721 -5.707 -3.797 1.00 86.94 83 ALA A C 1
ATOM 637 O O . ALA A 1 83 ? -14.388 -6.665 -3.103 1.00 86.94 83 ALA A O 1
ATOM 638 N N . GLU A 1 84 ? -14.069 -5.390 -4.912 1.00 88.06 84 GLU A N 1
ATOM 639 C CA . GLU A 1 84 ? -12.929 -6.128 -5.447 1.00 88.06 84 GLU A CA 1
ATOM 640 C C . GLU A 1 84 ? -11.690 -5.992 -4.552 1.00 88.06 84 GLU A C 1
ATOM 642 O O . GLU A 1 84 ? -10.933 -6.952 -4.412 1.00 88.06 84 GLU A O 1
ATOM 647 N N . ILE A 1 85 ? -11.504 -4.829 -3.911 1.00 92.06 85 ILE A N 1
ATOM 648 C CA . ILE A 1 85 ? -10.379 -4.561 -3.001 1.00 92.06 85 ILE A CA 1
ATOM 649 C C . ILE A 1 85 ? -10.577 -5.217 -1.646 1.00 92.06 85 ILE A C 1
ATOM 651 O O . ILE A 1 85 ? -9.626 -5.766 -1.096 1.00 92.06 85 ILE A O 1
ATOM 655 N N . LEU A 1 86 ? -11.792 -5.184 -1.102 1.00 90.94 86 LEU A N 1
ATOM 656 C CA . LEU A 1 86 ? -12.093 -5.876 0.153 1.00 90.94 86 LEU A CA 1
ATOM 657 C C . LEU A 1 86 ? -12.159 -7.399 -0.047 1.00 90.94 86 LEU A C 1
ATOM 659 O O . LEU A 1 86 ? -11.834 -8.167 0.864 1.00 90.94 86 LEU A O 1
ATOM 663 N N . GLY A 1 87 ? -12.523 -7.825 -1.256 1.00 89.19 87 GLY A N 1
ATOM 664 C CA . GLY A 1 87 ? -12.749 -9.212 -1.624 1.00 89.19 87 GLY A CA 1
ATOM 665 C C . GLY A 1 87 ? -14.071 -9.760 -1.068 1.00 89.19 87 GLY A C 1
ATOM 666 O O . GLY A 1 87 ? -14.704 -9.147 -0.200 1.00 89.19 87 GLY A O 1
ATOM 667 N N . PRO A 1 88 ? -14.501 -10.945 -1.535 1.00 86.94 88 PRO A N 1
ATOM 668 C CA . PRO A 1 88 ? -15.656 -11.644 -0.979 1.00 86.94 88 PRO A CA 1
ATOM 669 C C . PRO A 1 88 ? -15.528 -11.798 0.540 1.00 86.94 88 PRO A C 1
ATOM 671 O O . PRO A 1 88 ? -14.482 -12.216 1.034 1.00 86.94 88 PRO A O 1
ATOM 674 N N . HIS A 1 89 ? -16.582 -11.451 1.281 1.00 85.00 89 HIS A N 1
ATOM 675 C CA . HIS A 1 89 ? -16.607 -11.501 2.752 1.00 85.00 89 HIS A CA 1
ATOM 676 C C . HIS A 1 89 ? -15.446 -10.752 3.437 1.00 85.00 89 HIS A C 1
ATOM 678 O O . HIS A 1 89 ? -15.023 -11.135 4.526 1.00 85.00 89 HIS A O 1
ATOM 684 N N . SER A 1 90 ? -14.916 -9.695 2.811 1.00 86.62 90 SER A N 1
ATOM 685 C CA . SER A 1 90 ? -13.792 -8.910 3.342 1.00 86.62 90 SER A CA 1
ATOM 686 C C . SER A 1 90 ? -12.509 -9.729 3.557 1.00 86.62 90 SER A C 1
ATOM 688 O O . SER A 1 90 ? -11.694 -9.401 4.422 1.00 86.62 90 SER A O 1
ATOM 690 N N . GLN A 1 91 ? -12.301 -10.792 2.772 1.00 89.75 91 GLN A N 1
ATOM 691 C CA . GLN A 1 91 ? -11.161 -11.703 2.933 1.00 89.75 91 GLN A CA 1
ATOM 692 C C . GLN A 1 91 ? -9.784 -11.029 2.799 1.00 89.75 91 GLN A C 1
ATOM 694 O O . GLN A 1 91 ? -8.803 -11.529 3.346 1.00 89.75 91 GLN A O 1
ATOM 699 N N . TYR A 1 92 ? -9.682 -9.897 2.092 1.00 92.94 92 TYR A N 1
ATOM 700 C CA . TYR A 1 92 ? -8.418 -9.169 1.927 1.00 92.94 92 TYR A CA 1
ATOM 701 C C . TYR A 1 92 ? -8.174 -8.125 3.018 1.00 92.94 92 TYR A C 1
ATOM 703 O O . TYR A 1 92 ? -7.077 -7.568 3.113 1.00 92.94 92 TYR A O 1
ATOM 711 N N . LEU A 1 93 ? -9.160 -7.888 3.884 1.00 91.94 93 LEU A N 1
ATOM 712 C CA . LEU A 1 93 ? -9.073 -6.893 4.945 1.00 91.94 93 LEU A CA 1
ATOM 713 C C . LEU A 1 93 ? -7.882 -7.113 5.889 1.00 91.94 93 LEU A C 1
ATOM 715 O O . LEU A 1 93 ? -7.199 -6.128 6.174 1.00 91.94 93 LEU A O 1
ATOM 719 N N . PRO A 1 94 ? -7.533 -8.349 6.305 1.00 92.12 94 PRO A N 1
ATOM 720 C CA . PRO A 1 94 ? -6.371 -8.554 7.163 1.00 92.12 94 PRO A CA 1
ATOM 721 C C . PRO A 1 94 ? -5.060 -8.0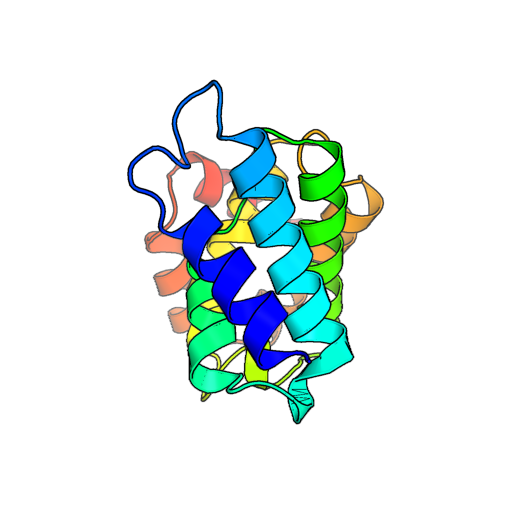84 6.523 1.00 92.12 94 PRO A C 1
ATOM 723 O O . PRO A 1 94 ? -4.230 -7.444 7.174 1.00 92.12 94 PRO A O 1
ATOM 726 N N . LYS A 1 95 ? -4.894 -8.324 5.216 1.00 94.50 95 LYS A N 1
ATOM 727 C CA . LYS A 1 95 ? -3.724 -7.859 4.464 1.00 94.50 95 LYS A CA 1
ATOM 728 C C . LYS A 1 95 ? -3.719 -6.335 4.323 1.00 94.50 95 LYS A C 1
ATOM 730 O O . LYS A 1 95 ? -2.666 -5.727 4.492 1.00 94.50 95 LYS A O 1
ATOM 735 N N . ILE A 1 96 ? -4.872 -5.713 4.075 1.00 95.62 96 ILE A N 1
ATOM 736 C CA . ILE A 1 96 ? -5.007 -4.247 3.998 1.00 95.62 96 ILE A CA 1
ATOM 737 C C . ILE A 1 96 ? -4.634 -3.591 5.331 1.00 95.62 96 ILE A C 1
ATOM 739 O O . ILE A 1 96 ? -3.863 -2.634 5.348 1.00 95.62 96 ILE A O 1
ATOM 743 N N . VAL A 1 97 ? -5.126 -4.129 6.450 1.00 93.88 97 VAL A N 1
ATOM 744 C CA . VAL A 1 97 ? -4.781 -3.646 7.795 1.00 93.88 97 VAL A CA 1
ATOM 745 C C . VAL A 1 97 ? -3.279 -3.764 8.047 1.00 93.88 97 VAL A C 1
ATOM 747 O O . VAL A 1 97 ? -2.676 -2.820 8.552 1.00 93.88 97 VAL A O 1
ATOM 750 N N . SER A 1 98 ? -2.663 -4.881 7.650 1.00 94.06 98 SER A N 1
ATOM 751 C CA . SER A 1 98 ? -1.212 -5.067 7.748 1.00 94.06 98 SER A CA 1
ATOM 752 C C . SER A 1 98 ? -0.434 -4.015 6.954 1.00 94.06 98 SER A C 1
ATOM 754 O O . SER A 1 98 ? 0.483 -3.402 7.500 1.00 94.06 98 SER A O 1
ATOM 756 N N . ILE A 1 99 ? -0.851 -3.731 5.715 1.00 96.31 99 ILE A N 1
ATOM 757 C CA . ILE A 1 99 ? -0.252 -2.679 4.881 1.00 96.31 99 ILE A CA 1
ATOM 758 C C . ILE A 1 99 ? -0.388 -1.312 5.562 1.00 96.31 99 ILE A C 1
ATOM 760 O O . ILE A 1 99 ? 0.594 -0.582 5.664 1.00 96.31 99 ILE A O 1
ATOM 764 N N . PHE A 1 100 ? -1.578 -0.959 6.060 1.00 96.50 100 PHE A N 1
ATOM 765 C CA . PHE A 1 100 ? -1.795 0.330 6.725 1.00 96.50 100 PHE A CA 1
ATOM 766 C C . PHE A 1 100 ? -0.944 0.465 7.984 1.00 96.50 100 PHE A C 1
ATOM 768 O O . PHE A 1 100 ? -0.309 1.497 8.175 1.00 96.50 100 PHE A O 1
ATOM 775 N N . ALA A 1 101 ? -0.889 -0.573 8.821 1.00 94.12 101 ALA A N 1
ATOM 776 C CA . ALA A 1 101 ? -0.071 -0.559 10.026 1.00 94.12 101 ALA A CA 1
ATOM 777 C C . ALA A 1 101 ? 1.411 -0.341 9.688 1.00 94.12 101 ALA A C 1
ATOM 779 O O . ALA A 1 101 ? 2.076 0.486 10.308 1.00 94.12 101 ALA A O 1
ATOM 780 N N . GLU A 1 102 ? 1.914 -1.021 8.659 1.00 94.62 102 GLU A N 1
ATOM 781 C CA . GLU A 1 102 ? 3.290 -0.868 8.201 1.00 94.62 102 GLU A CA 1
ATOM 782 C C . GLU A 1 102 ? 3.584 0.528 7.638 1.00 94.62 102 GLU A C 1
ATOM 784 O O . GLU A 1 102 ? 4.599 1.132 7.992 1.00 94.62 102 GLU A O 1
ATOM 789 N N . VAL A 1 103 ? 2.690 1.077 6.813 1.00 96.19 103 VAL A N 1
ATOM 790 C CA . VAL A 1 103 ? 2.810 2.443 6.281 1.00 96.19 103 VAL A CA 1
ATOM 791 C C . VAL A 1 103 ? 2.815 3.466 7.416 1.00 96.19 103 VAL A C 1
ATOM 793 O O . VAL A 1 103 ? 3.667 4.352 7.441 1.00 96.19 103 VAL A O 1
ATOM 796 N N . LEU A 1 104 ? 1.920 3.317 8.395 1.00 94.81 104 LEU A N 1
ATOM 797 C CA . LEU A 1 104 ? 1.828 4.216 9.545 1.00 94.81 104 LEU A CA 1
ATOM 798 C C . LEU A 1 104 ? 3.072 4.137 10.448 1.00 94.81 104 LEU A C 1
ATOM 800 O O . LEU A 1 104 ? 3.505 5.181 10.946 1.00 94.81 104 LEU A O 1
ATOM 804 N N . CYS A 1 105 ? 3.679 2.952 10.612 1.00 92.25 105 CYS A N 1
ATOM 805 C CA . CYS A 1 105 ? 4.943 2.770 11.340 1.00 92.25 1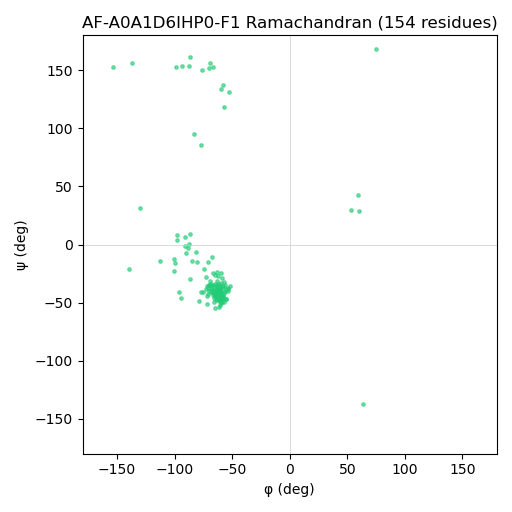05 CYS A CA 1
ATOM 806 C C . CYS A 1 105 ? 6.122 3.507 10.687 1.00 92.25 105 CYS A C 1
ATOM 808 O O . CYS A 1 105 ? 7.022 3.946 11.396 1.00 92.25 105 CYS A O 1
ATOM 810 N N . ASN A 1 106 ? 6.121 3.656 9.360 1.00 90.62 106 ASN A N 1
ATOM 811 C CA . ASN A 1 106 ? 7.193 4.322 8.611 1.00 90.62 106 ASN A CA 1
ATOM 812 C C . ASN A 1 106 ? 7.015 5.851 8.511 1.00 90.62 106 ASN A C 1
ATOM 814 O O . ASN A 1 106 ? 7.748 6.518 7.782 1.00 90.62 106 ASN A O 1
ATOM 818 N N . GLY A 1 107 ? 6.051 6.434 9.231 1.00 85.44 107 GLY A N 1
ATOM 819 C CA . GLY A 1 107 ? 5.852 7.881 9.248 1.00 85.44 107 GLY A CA 1
ATOM 820 C C . GLY A 1 107 ? 5.454 8.442 7.878 1.00 85.44 107 GLY A C 1
ATOM 821 O O . GLY A 1 107 ? 4.603 7.880 7.192 1.00 85.44 107 GLY A O 1
ATOM 822 N N . THR A 1 108 ? 6.047 9.574 7.494 1.00 88.88 108 THR A N 1
ATOM 823 C CA . THR A 1 108 ? 5.734 10.313 6.254 1.00 88.88 108 THR A CA 1
ATOM 824 C C . THR A 1 108 ? 6.515 9.845 5.025 1.00 88.88 108 THR A C 1
ATOM 826 O O . THR A 1 108 ? 6.330 10.374 3.925 1.00 88.88 108 THR A O 1
ATOM 829 N N . GLU A 1 109 ? 7.373 8.835 5.185 1.00 92.50 109 GLU A N 1
ATOM 830 C CA . GLU A 1 109 ? 8.185 8.293 4.095 1.00 92.50 109 GLU A CA 1
ATOM 831 C C . GLU A 1 109 ? 7.317 7.605 3.041 1.00 92.50 109 GLU A C 1
ATOM 833 O O . GLU A 1 109 ? 7.512 7.802 1.843 1.00 92.50 109 GLU A O 1
ATOM 838 N N . LEU A 1 110 ? 6.332 6.820 3.487 1.00 95.19 110 LEU A N 1
ATOM 839 C CA . LEU A 1 110 ? 5.525 5.962 2.613 1.00 95.19 110 LEU A CA 1
ATOM 840 C C . LEU A 1 110 ? 4.149 6.545 2.277 1.00 95.19 110 LEU A C 1
ATOM 842 O O . LEU A 1 110 ? 3.476 6.038 1.385 1.00 95.19 110 LEU A O 1
ATOM 846 N N . ALA A 1 111 ? 3.713 7.589 2.980 1.00 96.69 111 ALA A N 1
ATOM 847 C CA . ALA A 1 111 ? 2.419 8.231 2.777 1.00 96.69 111 ALA A CA 1
ATOM 848 C C . ALA A 1 111 ? 2.459 9.700 3.218 1.00 96.69 111 ALA A C 1
ATOM 850 O O . ALA A 1 111 ? 3.223 10.074 4.105 1.00 96.69 111 ALA A O 1
ATOM 851 N N . THR A 1 112 ? 1.616 10.541 2.615 1.00 96.75 112 THR A N 1
ATOM 852 C CA . THR A 1 112 ? 1.408 11.922 3.085 1.00 96.75 112 THR A CA 1
ATOM 853 C C . THR A 1 112 ? 0.682 11.934 4.430 1.00 96.75 112 THR A C 1
ATOM 855 O O . THR A 1 112 ? -0.056 10.996 4.735 1.00 96.75 112 THR A O 1
ATOM 858 N N . ASP A 1 113 ? 0.821 13.001 5.223 1.00 96.19 113 ASP A N 1
ATOM 859 C CA . ASP A 1 113 ? 0.093 13.121 6.498 1.00 96.19 113 ASP A CA 1
ATOM 860 C C . ASP A 1 113 ? -1.426 13.034 6.318 1.00 96.19 113 ASP A C 1
ATOM 862 O O . ASP A 1 113 ? -2.112 12.376 7.098 1.00 96.19 113 ASP A O 1
ATOM 866 N N . GLU A 1 114 ? -1.951 13.607 5.234 1.00 96.81 114 GLU A N 1
ATOM 867 C CA . GLU A 1 114 ? -3.358 13.465 4.860 1.00 96.81 114 GLU A CA 1
ATOM 868 C C . GLU A 1 1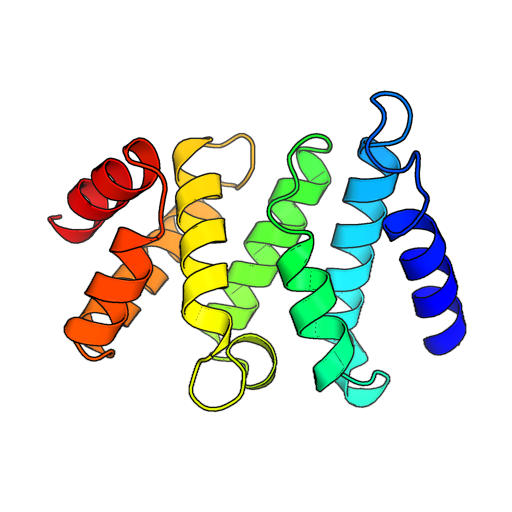14 ? -3.749 11.993 4.657 1.00 96.81 114 GLU A C 1
ATOM 870 O O . GLU A 1 114 ? -4.726 11.520 5.238 1.00 96.81 114 GLU A O 1
ATOM 875 N N . THR A 1 115 ? -2.962 11.241 3.880 1.00 97.50 115 THR A N 1
ATOM 876 C CA . THR A 1 115 ? -3.211 9.813 3.632 1.00 97.50 115 THR A CA 1
ATOM 877 C C . THR A 1 115 ? -3.134 9.006 4.925 1.00 97.50 115 THR A C 1
ATOM 879 O O . THR A 1 115 ? -3.959 8.124 5.151 1.00 97.50 115 THR A O 1
ATOM 882 N N . ARG A 1 116 ? -2.183 9.318 5.808 1.00 96.94 116 ARG A N 1
ATOM 883 C CA . ARG A 1 116 ? -2.041 8.644 7.106 1.00 96.94 116 ARG A CA 1
ATOM 884 C C . ARG A 1 116 ? -3.262 8.879 7.990 1.00 96.94 116 ARG A C 1
ATOM 886 O O . ARG A 1 116 ? -3.810 7.924 8.534 1.00 96.94 116 ARG A O 1
ATOM 893 N N . ASN A 1 117 ? -3.738 10.120 8.075 1.00 96.06 117 ASN A N 1
ATOM 894 C CA . ASN A 1 117 ? -4.951 10.454 8.824 1.00 96.06 117 ASN A CA 1
ATOM 895 C C . ASN A 1 117 ? -6.180 9.723 8.266 1.00 96.06 117 ASN A C 1
ATOM 897 O O . ASN A 1 117 ? -6.999 9.201 9.023 1.00 96.06 117 ASN A O 1
ATOM 901 N N . ARG A 1 118 ? -6.282 9.616 6.939 1.00 97.62 118 ARG A N 1
ATOM 902 C CA . ARG A 1 118 ? -7.330 8.835 6.271 1.00 97.62 118 ARG A CA 1
ATOM 903 C C . ARG A 1 118 ? -7.245 7.343 6.599 1.00 97.62 118 ARG A C 1
ATOM 905 O O . ARG A 1 118 ? -8.251 6.750 6.982 1.00 97.62 118 ARG A O 1
ATOM 912 N N . MET A 1 119 ? -6.050 6.748 6.567 1.00 97.44 119 MET A N 1
ATOM 913 C CA . MET A 1 119 ? -5.834 5.354 6.985 1.00 97.44 119 MET A CA 1
ATOM 914 C C . MET A 1 119 ? -6.258 5.117 8.439 1.00 97.44 119 MET A C 1
ATOM 916 O O . MET A 1 119 ? -6.938 4.133 8.721 1.00 97.44 119 MET A O 1
ATOM 920 N N . VAL A 1 120 ? -5.921 6.034 9.350 1.00 95.62 120 VAL A N 1
ATOM 921 C CA . VAL A 1 120 ? -6.358 5.982 10.755 1.00 95.62 120 VAL A CA 1
ATOM 922 C C . VAL A 1 120 ? -7.883 5.988 10.864 1.00 95.62 120 VAL A C 1
ATOM 924 O O . VAL A 1 120 ? -8.456 5.153 11.565 1.00 95.62 120 VAL A O 1
ATOM 927 N N . ASN A 1 121 ? -8.557 6.881 10.139 1.00 95.44 121 ASN A N 1
ATOM 928 C CA . ASN A 1 121 ? -10.017 6.959 10.148 1.00 95.44 121 ASN A CA 1
ATOM 929 C C . ASN A 1 121 ? -10.667 5.683 9.596 1.00 95.44 121 ASN A C 1
ATOM 931 O O . ASN A 1 121 ? -11.661 5.210 10.148 1.00 95.44 121 ASN A O 1
ATOM 935 N N . VAL A 1 122 ? -10.085 5.079 8.556 1.00 95.00 122 VAL A N 1
ATOM 936 C CA . VAL A 1 122 ? -10.537 3.784 8.029 1.00 95.00 122 VAL A CA 1
ATOM 937 C C . VAL A 1 122 ? -10.378 2.671 9.067 1.00 95.00 122 VAL A C 1
ATOM 939 O O . VAL A 1 122 ? -11.310 1.893 9.261 1.00 95.00 122 VAL A O 1
ATOM 942 N N . LEU A 1 123 ? -9.238 2.602 9.760 1.00 93.56 123 LEU A N 1
ATOM 943 C CA . LEU A 1 123 ? -8.995 1.595 10.799 1.00 93.56 123 LEU A CA 1
ATOM 944 C C . LEU A 1 123 ? -9.977 1.739 11.971 1.00 93.56 123 LEU A C 1
ATOM 946 O O . LEU A 1 123 ? -10.535 0.742 12.425 1.00 93.56 123 LEU A O 1
ATOM 950 N N . ARG A 1 124 ? -10.258 2.973 12.407 1.00 92.88 124 ARG A N 1
ATOM 951 C CA . ARG A 1 124 ? -11.286 3.258 13.423 1.00 92.88 124 ARG A CA 1
ATOM 952 C C . ARG A 1 124 ? -12.681 2.848 12.958 1.00 92.88 124 ARG A C 1
ATOM 954 O O . ARG A 1 124 ? -13.429 2.245 13.721 1.00 92.88 124 ARG A O 1
ATOM 961 N N . ARG A 1 125 ? -13.026 3.112 11.693 1.00 91.69 125 ARG A N 1
ATOM 962 C CA . ARG A 1 125 ? -14.294 2.654 11.105 1.00 91.69 125 ARG A CA 1
ATOM 963 C C . ARG A 1 125 ? -14.398 1.131 11.157 1.00 91.69 125 ARG A C 1
ATOM 965 O O . ARG A 1 125 ? -15.421 0.620 11.592 1.00 91.69 125 ARG A O 1
ATOM 972 N N . PHE A 1 126 ? -13.342 0.410 10.780 1.00 90.44 126 PHE A N 1
ATOM 973 C CA . PHE A 1 126 ? -13.316 -1.053 10.870 1.00 90.44 126 PHE A CA 1
ATOM 974 C C . PHE A 1 126 ? -13.485 -1.562 12.298 1.00 90.44 126 PHE A C 1
ATOM 976 O O . PHE A 1 126 ? -14.207 -2.534 12.493 1.00 90.44 126 PHE A O 1
ATOM 983 N N . GLN A 1 127 ? -12.902 -0.881 13.289 1.00 88.62 127 GLN A N 1
ATOM 984 C CA . GLN A 1 127 ? -13.101 -1.205 14.703 1.00 88.62 127 GLN A CA 1
ATOM 985 C C . GLN A 1 127 ? -14.574 -1.162 15.132 1.00 88.62 127 GLN A C 1
ATOM 987 O O . GLN A 1 127 ? -14.997 -1.959 15.962 1.00 88.62 127 GLN A O 1
ATOM 992 N N . GLN A 1 128 ? -15.346 -0.236 14.565 1.00 88.38 128 GLN A N 1
ATOM 993 C CA . GLN A 1 128 ? -16.753 -0.033 14.908 1.00 88.38 128 GLN A CA 1
ATOM 994 C C . GLN A 1 128 ? -17.702 -0.932 14.109 1.00 88.38 128 GLN A C 1
ATOM 996 O O . GLN A 1 128 ? -18.782 -1.260 14.597 1.00 88.38 128 GLN A O 1
ATOM 1001 N N . THR A 1 129 ? -17.338 -1.299 12.877 1.00 87.44 129 THR A N 1
ATOM 1002 C CA . THR A 1 129 ? -18.239 -2.014 11.962 1.00 87.44 129 THR A CA 1
ATOM 1003 C C . THR A 1 129 ? -17.995 -3.516 11.885 1.00 87.44 129 THR A C 1
ATOM 1005 O O . THR A 1 129 ? -18.905 -4.245 11.491 1.00 87.44 129 THR A O 1
ATOM 1008 N N . LEU A 1 130 ? -16.793 -3.995 12.218 1.00 85.94 130 LEU A N 1
ATOM 1009 C CA . LEU A 1 130 ? -16.435 -5.410 12.104 1.00 85.94 130 LEU A CA 1
ATOM 1010 C C . LEU A 1 130 ? -16.543 -6.142 13.449 1.00 85.94 130 LEU A C 1
ATOM 1012 O O . LEU A 1 130 ? -16.351 -5.532 14.501 1.00 85.94 130 LEU A O 1
ATOM 1016 N N . PRO A 1 131 ? -16.798 -7.466 13.435 1.00 86.88 131 PRO A N 1
ATOM 1017 C CA . PRO A 1 131 ? -16.811 -8.268 14.652 1.00 86.88 131 PRO A CA 1
ATOM 1018 C C . PRO A 1 131 ? -15.469 -8.186 15.404 1.00 86.88 131 PRO A C 1
ATOM 1020 O O . PRO A 1 131 ? -14.416 -8.317 14.767 1.00 86.88 131 PRO A O 1
ATOM 1023 N N . PRO A 1 132 ? -15.476 -8.051 16.745 1.00 83.12 132 PRO A N 1
ATOM 1024 C CA . PRO A 1 132 ? -14.250 -7.966 17.541 1.00 83.12 132 PRO A CA 1
ATOM 1025 C C . PRO A 1 132 ? -13.276 -9.129 17.304 1.00 83.12 132 PRO A C 1
ATOM 1027 O O . PRO A 1 132 ? -12.073 -8.903 17.190 1.00 83.12 132 PRO A O 1
ATOM 1030 N N . ASP A 1 133 ? -13.785 -10.353 17.136 1.00 85.31 133 ASP A N 1
ATOM 1031 C CA . ASP A 1 133 ? -12.967 -11.554 16.903 1.00 85.31 133 ASP A CA 1
ATOM 1032 C C . ASP A 1 133 ? -12.200 -11.506 15.570 1.00 85.31 133 ASP A C 1
ATOM 1034 O O . ASP A 1 133 ? -11.060 -11.969 15.457 1.00 85.31 133 ASP A O 1
ATOM 1038 N N . PHE A 1 134 ? -12.799 -10.893 14.545 1.00 84.00 134 PHE A N 1
ATOM 1039 C CA . PHE A 1 134 ? -12.162 -10.734 13.239 1.00 84.00 134 PHE A CA 1
ATOM 1040 C C . PHE A 1 134 ? -10.999 -9.735 13.304 1.00 84.00 134 PHE A C 1
ATOM 1042 O O . PHE A 1 134 ? -9.929 -9.957 12.732 1.00 84.00 134 PHE A O 1
ATOM 1049 N N . LEU A 1 135 ? -11.177 -8.645 14.048 1.00 80.81 135 LEU A N 1
ATOM 1050 C CA . LEU A 1 135 ? -10.126 -7.651 14.254 1.00 80.81 135 LEU A CA 1
ATOM 1051 C C . LEU A 1 135 ? -9.012 -8.185 15.147 1.00 80.81 135 LEU A C 1
ATOM 1053 O O . LEU A 1 135 ? -7.843 -8.003 14.824 1.00 80.81 135 LEU A O 1
ATOM 1057 N N . ALA A 1 136 ? -9.364 -8.889 16.224 1.00 84.56 136 ALA A N 1
ATOM 1058 C CA . ALA A 1 136 ? -8.398 -9.509 17.121 1.00 84.56 136 ALA A CA 1
ATOM 1059 C C . ALA A 1 136 ? 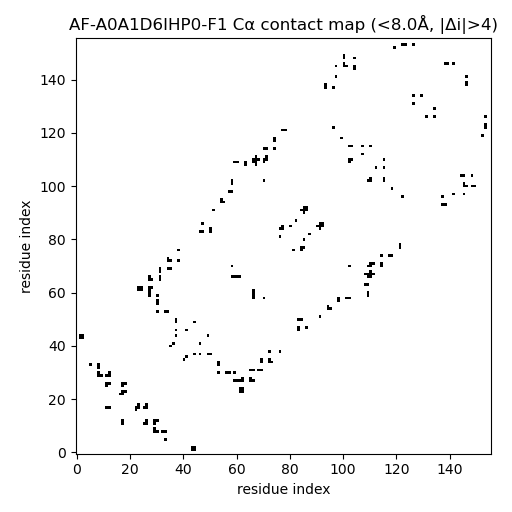-7.494 -10.498 16.371 1.00 84.56 136 ALA A C 1
ATOM 1061 O O . ALA A 1 136 ? -6.272 -10.411 16.486 1.00 84.56 136 ALA A O 1
ATOM 1062 N N . SER A 1 137 ? -8.078 -11.370 15.541 1.00 87.19 137 SER A N 1
ATOM 1063 C CA . SER A 1 137 ? -7.310 -12.318 14.720 1.00 87.19 137 SER A CA 1
ATOM 1064 C C . SER A 1 137 ? -6.473 -11.627 13.638 1.00 87.19 137 SER A C 1
ATOM 1066 O O . SER A 1 137 ? -5.349 -12.039 13.353 1.00 87.19 137 SER A O 1
ATOM 1068 N N . THR A 1 138 ? -6.969 -10.530 13.062 1.00 86.06 138 THR A N 1
ATOM 1069 C CA . THR A 1 138 ? -6.187 -9.707 12.132 1.00 86.06 138 THR A CA 1
ATOM 1070 C C . THR A 1 138 ? -4.978 -9.081 12.828 1.00 86.06 138 THR A C 1
ATOM 1072 O O . THR A 1 138 ? -3.863 -9.161 12.314 1.00 86.06 138 THR A O 1
ATOM 1075 N N . PHE A 1 139 ? -5.174 -8.479 14.002 1.00 85.38 139 PHE A N 1
ATOM 1076 C CA . PHE A 1 139 ? -4.120 -7.777 14.731 1.00 85.38 139 PHE A CA 1
ATOM 1077 C C . PHE A 1 139 ? -3.078 -8.735 15.308 1.00 85.38 139 PHE A C 1
ATOM 1079 O O . PHE A 1 139 ? -1.894 -8.408 15.290 1.00 85.38 139 PHE A O 1
ATOM 1086 N N . SER A 1 140 ? -3.476 -9.933 15.749 1.00 86.44 140 SER A N 1
ATOM 1087 C CA . SER A 1 140 ? -2.534 -10.936 16.264 1.00 86.44 140 SER A CA 1
ATOM 1088 C C . SER A 1 140 ? -1.526 -11.417 15.216 1.00 86.44 140 SER A C 1
ATOM 1090 O O . SER A 1 140 ? -0.445 -11.867 15.581 1.00 86.44 140 SER A O 1
ATOM 1092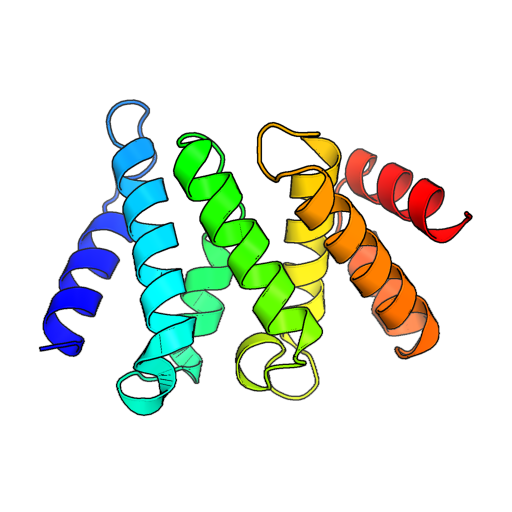 N N . ASN A 1 141 ? -1.853 -11.300 13.924 1.00 86.56 141 ASN A N 1
ATOM 1093 C CA . ASN A 1 141 ? -0.956 -11.664 12.822 1.00 86.56 141 ASN A CA 1
ATOM 1094 C C . ASN A 1 141 ? 0.076 -10.572 12.479 1.00 86.56 141 ASN A C 1
ATOM 1096 O O . ASN A 1 141 ? 0.939 -10.788 11.629 1.00 86.56 141 ASN A O 1
ATOM 1100 N N . LEU A 1 142 ? -0.014 -9.393 13.099 1.00 88.12 142 LEU A N 1
ATOM 1101 C CA . LEU A 1 142 ? 0.890 -8.272 12.843 1.00 88.12 142 LEU A CA 1
ATOM 1102 C C . LEU A 1 142 ? 2.154 -8.352 13.699 1.00 88.12 142 LEU A C 1
ATOM 1104 O O . LEU A 1 142 ? 2.180 -9.001 14.744 1.00 88.12 142 LEU A O 1
ATOM 1108 N N . GLN A 1 143 ? 3.197 -7.629 13.297 1.00 88.38 143 GLN A N 1
ATOM 1109 C CA . GLN A 1 143 ? 4.415 -7.514 14.099 1.00 88.38 143 GLN A CA 1
ATOM 1110 C C . GLN A 1 143 ? 4.151 -6.749 15.412 1.00 88.38 143 GLN A C 1
ATOM 1112 O O . GLN A 1 143 ? 3.301 -5.857 15.430 1.00 88.38 143 GLN A O 1
ATOM 1117 N N . PRO A 1 144 ? 4.916 -6.993 16.496 1.00 87.69 144 PRO A N 1
ATOM 1118 C CA . PRO A 1 144 ? 4.689 -6.334 17.788 1.00 87.69 144 PRO A CA 1
ATOM 1119 C C . PRO A 1 144 ? 4.650 -4.800 17.711 1.00 87.69 144 PRO A C 1
ATOM 1121 O O . PRO A 1 144 ? 3.787 -4.166 18.311 1.00 87.69 144 PRO A O 1
ATOM 1124 N N . GLN A 1 145 ? 5.534 -4.193 16.911 1.00 88.12 145 GLN A N 1
ATOM 1125 C CA . GLN A 1 145 ? 5.554 -2.740 16.707 1.00 88.12 145 GLN A CA 1
ATOM 1126 C C . GLN A 1 145 ? 4.271 -2.225 16.034 1.00 88.12 145 GLN A C 1
ATOM 1128 O O . GLN A 1 145 ? 3.740 -1.186 16.425 1.00 88.12 145 GLN A O 1
ATOM 1133 N N . GLN A 1 146 ? 3.756 -2.962 15.048 1.00 89.06 146 GLN A N 1
ATOM 1134 C CA . GLN A 1 146 ? 2.507 -2.638 14.358 1.00 89.06 146 GLN A CA 1
ATOM 1135 C C . GLN A 1 146 ? 1.311 -2.767 15.308 1.00 89.06 146 GLN A C 1
ATOM 1137 O O . GLN A 1 146 ? 0.445 -1.897 15.316 1.00 89.06 146 GLN A O 1
ATOM 1142 N N . GLN A 1 147 ? 1.285 -3.807 16.149 1.00 88.06 147 GLN A N 1
ATOM 1143 C CA . GLN A 1 147 ? 0.232 -4.001 17.149 1.00 88.06 147 GLN A CA 1
ATOM 1144 C C . GLN A 1 147 ? 0.176 -2.840 18.148 1.00 88.06 147 GLN A C 1
ATOM 1146 O O . GLN A 1 147 ? -0.898 -2.292 18.379 1.00 88.06 147 GLN A O 1
ATOM 1151 N N . LEU A 1 148 ? 1.325 -2.428 18.696 1.00 87.88 148 LEU A N 1
ATOM 1152 C CA . LEU A 1 148 ? 1.406 -1.303 19.635 1.00 87.88 148 LEU A CA 1
ATOM 1153 C C . LEU A 1 148 ? 0.934 0.008 18.999 1.00 87.88 148 LEU A C 1
ATOM 1155 O O . LEU A 1 148 ? 0.186 0.766 19.618 1.00 87.88 148 LEU A O 1
ATOM 1159 N N . LEU A 1 149 ? 1.334 0.260 17.749 1.00 88.56 149 LEU A N 1
ATOM 1160 C CA . LEU A 1 149 ? 0.892 1.439 17.013 1.00 88.56 149 LEU A CA 1
ATOM 1161 C C . LEU A 1 149 ? -0.628 1.435 16.820 1.00 88.56 149 LEU A C 1
ATOM 1163 O O . LEU A 1 149 ? -1.284 2.435 17.108 1.00 88.56 149 LEU A O 1
ATOM 1167 N N . LEU A 1 150 ? -1.195 0.314 16.366 1.00 87.44 150 LEU A N 1
ATOM 1168 C CA . LEU A 1 150 ? -2.640 0.192 16.187 1.00 87.44 150 LEU A CA 1
ATOM 1169 C C . LEU A 1 150 ? -3.390 0.355 17.510 1.00 87.44 150 LEU A C 1
ATOM 1171 O O . LEU A 1 150 ? -4.379 1.079 17.549 1.00 87.44 150 LEU A O 1
ATOM 1175 N N . GLN A 1 151 ? -2.908 -0.243 18.60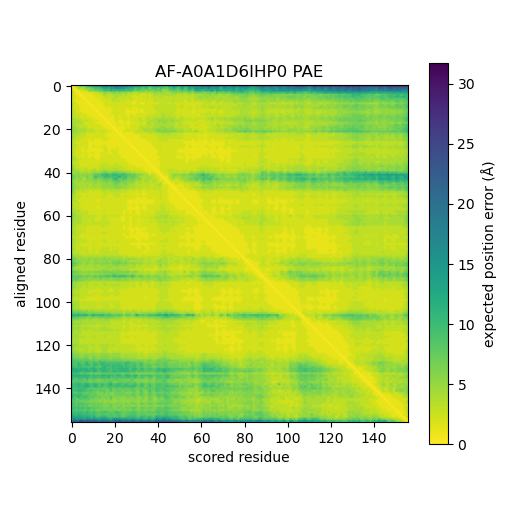2 1.00 86.94 151 GLN A N 1
ATOM 1176 C CA . GLN A 1 151 ? -3.504 -0.063 19.929 1.00 86.94 151 GLN A CA 1
ATOM 1177 C C . GLN A 1 151 ? -3.508 1.409 20.348 1.00 86.94 151 GLN A C 1
ATOM 1179 O O . GLN A 1 151 ? -4.539 1.908 20.793 1.00 86.94 151 GLN A O 1
ATOM 1184 N N . SER A 1 152 ? -2.398 2.128 20.158 1.00 88.88 152 SER A N 1
ATOM 1185 C CA . SER A 1 152 ? -2.313 3.558 20.475 1.00 88.88 152 SER A CA 1
ATOM 1186 C C . SER A 1 152 ? -3.290 4.397 19.642 1.00 88.88 152 SER A C 1
ATOM 1188 O O . SER A 1 152 ? -3.996 5.241 20.192 1.00 88.88 152 SER A O 1
ATOM 1190 N N . ILE A 1 153 ? -3.374 4.136 18.336 1.00 87.25 153 ILE A N 1
ATOM 1191 C CA . ILE A 1 153 ? -4.252 4.861 17.406 1.00 87.25 153 ILE A CA 1
ATOM 1192 C C . ILE A 1 153 ? -5.735 4.618 17.714 1.00 87.25 153 ILE A C 1
ATOM 1194 O O . ILE A 1 153 ? -6.542 5.542 17.635 1.00 87.25 153 ILE A O 1
ATOM 1198 N N . LEU A 1 154 ? -6.095 3.376 18.038 1.00 84.50 154 LEU A N 1
ATOM 1199 C CA . LEU A 1 154 ? -7.482 2.957 18.259 1.00 84.50 154 LEU A CA 1
ATOM 1200 C C . LEU A 1 154 ? -7.980 3.219 19.687 1.00 84.50 154 LEU A C 1
ATOM 1202 O O . LEU A 1 154 ? -9.181 3.152 19.930 1.00 84.50 154 LEU A O 1
ATOM 1206 N N . SER A 1 155 ? -7.079 3.513 20.627 1.00 81.25 155 SER A N 1
ATOM 1207 C CA . SER A 1 155 ? -7.437 3.911 21.999 1.00 81.25 155 SER A CA 1
ATOM 1208 C C . SER A 1 155 ? -7.650 5.423 22.155 1.00 81.25 155 SER A C 1
ATOM 1210 O O . SER A 1 155 ? -7.985 5.871 23.250 1.00 81.25 155 SER A O 1
ATOM 1212 N N . THR A 1 156 ? -7.426 6.196 21.085 1.00 62.75 156 THR A N 1
ATOM 1213 C CA . THR A 1 156 ? -7.598 7.658 21.025 1.00 62.75 156 THR A CA 1
ATOM 1214 C C . THR A 1 156 ? -8.835 8.005 20.216 1.00 62.75 156 THR A C 1
ATOM 1216 O O . THR A 1 156 ? -9.609 8.874 20.662 1.00 62.75 156 THR A O 1
#